Protein AF-A0A7S2T2B7-F1 (afdb_monomer_lite)

Secondary structure (DSSP, 8-state):
-------------------------------TT---TTGGGTPPEEEE-TTS-EEEEEE-PSSPPHHHHHHHHHHHHHHHHHTSS----S---HHHHHHHHTTSPPEEEEETTT--B--

Sequence (119 aa):
RGARQSATATGRTPQERSRGVGGTAMAYVVDLESRSHLVEHVLPLRGKLKTGQLVELSLLKKPFDMGDFQALHEIFEEIIEEGVSYPQQGPVTAEAFRVYYTSHDVFVLREASSRGILG

Radius of gyration: 26.9 Å; chains: 1; bounding box: 50×44×91 Å

pLDDT: mean 74.68, std 21.86, range [31.25, 96.69]

Structure (mmCIF, N/CA/C/O backbone):
data_AF-A0A7S2T2B7-F1
#
_entry.id   AF-A0A7S2T2B7-F1
#
loop_
_atom_site.group_PDB
_atom_site.id
_atom_site.type_symbol
_atom_site.label_atom_id
_atom_site.label_alt_id
_atom_site.label_comp_id
_atom_site.label_asym_id
_atom_site.label_entity_id
_atom_site.label_seq_id
_atom_site.pdbx_PDB_ins_code
_atom_site.Cartn_x
_atom_site.Cartn_y
_atom_site.Cartn_z
_atom_site.occupancy
_atom_site.B_iso_or_equiv
_atom_site.auth_seq_id
_atom_site.auth_comp_id
_atom_site.auth_asym_id
_atom_site.auth_atom_id
_atom_site.pdbx_PDB_model_num
ATOM 1 N N . ARG A 1 1 ? 3.461 -31.329 -71.860 1.00 38.09 1 ARG A N 1
ATOM 2 C CA . ARG A 1 1 ? 4.895 -31.060 -72.150 1.00 38.09 1 ARG A CA 1
ATOM 3 C C . ARG A 1 1 ? 5.342 -29.975 -71.175 1.00 38.09 1 ARG A C 1
ATOM 5 O O . ARG A 1 1 ? 4.742 -28.922 -71.220 1.00 38.09 1 ARG A O 1
ATOM 12 N N . GLY A 1 2 ? 6.271 -30.141 -70.246 1.00 35.78 2 GLY A N 1
ATOM 13 C CA . GLY A 1 2 ? 7.073 -31.285 -69.848 1.00 35.78 2 GLY A CA 1
ATOM 14 C C . GLY A 1 2 ? 7.508 -31.083 -68.393 1.00 35.78 2 GLY A C 1
ATOM 15 O O . GLY A 1 2 ? 7.651 -29.956 -67.929 1.00 35.78 2 GLY A O 1
ATOM 16 N N . ALA A 1 3 ? 7.679 -32.197 -67.693 1.00 36.81 3 ALA A N 1
ATOM 17 C CA . ALA A 1 3 ? 8.402 -32.268 -66.438 1.00 36.81 3 ALA A CA 1
ATOM 18 C C . ALA A 1 3 ? 9.897 -32.013 -66.680 1.00 36.81 3 ALA A C 1
ATOM 20 O O . ALA A 1 3 ? 10.422 -32.442 -67.710 1.00 36.81 3 ALA A O 1
ATOM 21 N N . ARG A 1 4 ? 10.588 -31.417 -65.704 1.00 36.25 4 ARG A N 1
ATOM 22 C CA . ARG A 1 4 ? 11.954 -31.821 -65.345 1.00 36.25 4 ARG A CA 1
ATOM 23 C C . ARG A 1 4 ? 12.317 -31.324 -63.950 1.00 36.25 4 ARG A C 1
ATOM 25 O O . ARG A 1 4 ? 12.459 -30.135 -63.697 1.00 36.25 4 ARG A O 1
ATOM 32 N N . GLN A 1 5 ? 12.421 -32.309 -63.069 1.00 38.34 5 GLN A N 1
ATOM 33 C CA . GLN A 1 5 ? 13.148 -32.279 -61.812 1.00 38.34 5 GLN A CA 1
ATOM 34 C C . GLN A 1 5 ? 14.645 -32.114 -62.102 1.00 38.34 5 GLN A C 1
ATOM 36 O O . GLN A 1 5 ? 15.135 -32.691 -63.073 1.00 38.34 5 GLN A O 1
ATOM 41 N N . SER A 1 6 ? 15.355 -31.428 -61.209 1.00 36.84 6 SER A N 1
ATOM 42 C CA . SER A 1 6 ? 16.807 -31.547 -61.062 1.00 36.84 6 SER A CA 1
ATOM 43 C C . SER A 1 6 ? 17.143 -31.416 -59.580 1.00 36.84 6 SER A C 1
ATOM 45 O O . SER A 1 6 ? 17.211 -30.314 -59.043 1.00 36.84 6 SER A O 1
ATOM 47 N N . ALA A 1 7 ? 17.312 -32.557 -58.919 1.00 34.94 7 ALA A N 1
ATOM 48 C CA . ALA A 1 7 ? 18.019 -32.660 -57.654 1.00 34.94 7 ALA A CA 1
ATOM 49 C C . ALA A 1 7 ? 19.450 -33.116 -57.960 1.00 34.94 7 ALA A C 1
ATOM 51 O O . ALA A 1 7 ? 19.633 -34.104 -58.668 1.00 34.94 7 ALA A O 1
ATOM 52 N N . THR A 1 8 ? 20.447 -32.438 -57.397 1.00 33.75 8 THR A N 1
ATOM 53 C CA . THR A 1 8 ? 21.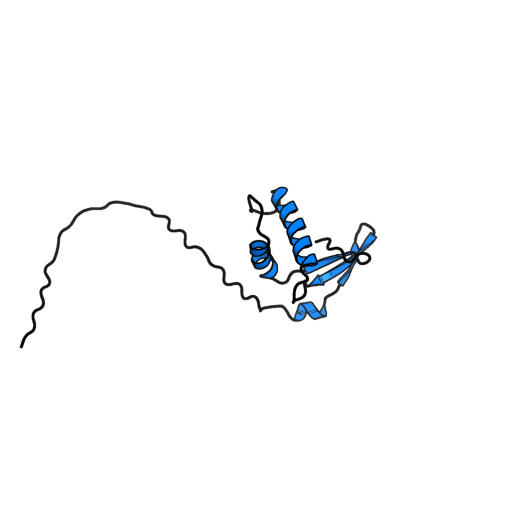794 -32.999 -57.224 1.00 33.75 8 THR A CA 1
ATOM 54 C C . THR A 1 8 ? 22.421 -32.423 -55.967 1.00 33.75 8 THR A C 1
ATOM 56 O O . THR A 1 8 ? 22.246 -31.252 -55.640 1.00 33.75 8 THR A O 1
ATOM 59 N N . ALA A 1 9 ? 23.081 -33.313 -55.240 1.00 33.59 9 ALA A N 1
ATOM 60 C CA . ALA A 1 9 ? 23.430 -33.203 -53.841 1.00 33.59 9 ALA A CA 1
ATOM 61 C C . ALA A 1 9 ? 24.873 -32.728 -53.600 1.00 33.59 9 ALA A C 1
ATOM 63 O O . ALA A 1 9 ? 25.739 -32.821 -54.466 1.00 33.59 9 ALA A O 1
ATOM 64 N N . THR A 1 10 ? 25.114 -32.413 -52.323 1.00 34.59 10 THR A N 1
ATOM 65 C CA . THR A 1 10 ? 26.364 -32.581 -51.553 1.00 34.59 10 THR A CA 1
ATOM 66 C C . THR A 1 10 ? 27.554 -31.655 -51.822 1.00 34.59 10 THR A C 1
ATOM 68 O O . THR A 1 10 ? 28.356 -31.875 -52.719 1.00 34.59 10 THR A O 1
ATOM 71 N N . GLY A 1 11 ? 27.772 -30.744 -50.867 1.00 31.25 11 GLY A N 1
ATOM 72 C CA . GLY A 1 11 ? 29.085 -30.234 -50.470 1.00 31.25 11 GLY A CA 1
ATOM 73 C C . GLY A 1 11 ? 29.129 -30.099 -48.943 1.00 31.25 11 GLY A C 1
ATOM 74 O O . GLY A 1 11 ? 28.341 -29.356 -48.368 1.00 31.25 11 GLY A O 1
ATOM 75 N N . ARG A 1 12 ? 29.987 -30.881 -48.277 1.00 38.00 12 ARG A N 1
ATOM 76 C CA . ARG A 1 12 ? 30.289 -30.790 -46.833 1.00 38.00 12 ARG A CA 1
ATOM 77 C C . ARG A 1 12 ? 31.245 -29.625 -46.572 1.00 38.00 12 ARG A C 1
ATOM 79 O O . ARG A 1 12 ? 32.172 -29.497 -47.357 1.00 38.00 12 ARG A O 1
ATOM 86 N N . THR A 1 13 ? 31.071 -28.925 -45.439 1.00 36.09 13 THR A N 1
ATOM 87 C CA . THR A 1 13 ? 32.064 -28.467 -44.415 1.00 36.09 13 THR A CA 1
ATOM 88 C C . THR A 1 13 ? 31.527 -27.224 -43.677 1.00 36.09 13 THR A C 1
ATOM 90 O O . THR A 1 13 ? 30.684 -26.537 -44.240 1.00 36.09 13 THR A O 1
ATOM 93 N N . PRO A 1 14 ? 32.075 -26.814 -42.518 1.00 41.44 14 PRO A N 1
ATOM 94 C CA . PRO A 1 14 ? 32.362 -27.559 -41.300 1.00 41.44 14 PRO A CA 1
ATOM 95 C C . PRO A 1 14 ? 31.639 -26.930 -40.084 1.00 41.44 14 PRO A C 1
ATOM 97 O O . PRO A 1 14 ? 30.973 -25.905 -40.154 1.00 41.44 14 PRO A O 1
ATOM 100 N N . GLN A 1 15 ? 31.781 -27.602 -38.951 1.00 43.69 15 GLN A N 1
ATOM 101 C CA . GLN A 1 15 ? 31.378 -27.192 -37.612 1.00 43.69 15 GLN A CA 1
ATOM 102 C C . GLN A 1 15 ? 31.935 -25.806 -37.228 1.00 43.69 15 GLN A C 1
ATOM 104 O O . GLN A 1 15 ? 33.148 -25.652 -37.145 1.00 43.69 15 GLN A O 1
ATOM 109 N N . GLU A 1 16 ? 31.072 -24.852 -36.868 1.00 38.81 16 GLU A N 1
ATOM 110 C CA . GLU A 1 16 ? 31.470 -23.750 -35.989 1.00 38.81 16 GLU A CA 1
ATOM 111 C C . GLU A 1 16 ? 30.370 -23.455 -34.967 1.00 38.81 16 GLU A C 1
ATOM 113 O O . GLU A 1 16 ? 29.189 -23.297 -35.275 1.00 38.81 16 GLU A O 1
ATOM 118 N N . ARG A 1 17 ? 30.777 -23.519 -33.701 1.00 44.59 17 ARG A N 1
ATOM 119 C CA . ARG A 1 17 ? 29.937 -23.354 -32.523 1.00 44.59 17 ARG A CA 1
ATOM 120 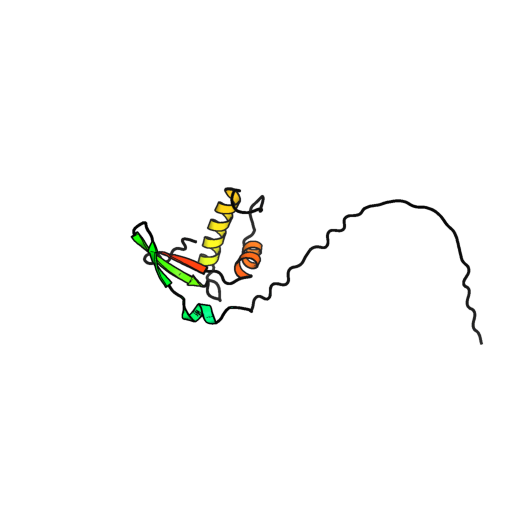C C . ARG A 1 17 ? 29.676 -21.868 -32.322 1.00 44.59 17 ARG A C 1
ATOM 122 O O . ARG A 1 17 ? 30.612 -21.122 -32.068 1.00 44.59 17 ARG A O 1
ATOM 129 N N . SER A 1 18 ? 28.416 -21.477 -32.247 1.00 38.81 18 SER A N 1
ATOM 130 C CA . SER A 1 18 ? 28.022 -20.248 -31.564 1.00 38.81 18 SER A CA 1
ATOM 131 C C . SER A 1 18 ? 26.834 -20.558 -30.663 1.00 38.81 18 SER A C 1
ATOM 133 O O . SER A 1 18 ? 25.688 -20.691 -31.080 1.00 38.81 18 SER A O 1
ATOM 135 N N . ARG A 1 19 ? 27.150 -20.742 -29.376 1.00 44.22 19 ARG A N 1
ATOM 136 C CA . ARG A 1 19 ? 26.180 -20.716 -28.281 1.00 44.22 19 ARG A CA 1
ATOM 137 C C . ARG A 1 19 ? 25.623 -19.293 -28.198 1.00 44.22 19 ARG A C 1
ATOM 139 O O . ARG A 1 19 ? 26.181 -18.458 -27.497 1.00 44.22 19 ARG A O 1
ATOM 146 N N . GLY A 1 20 ? 24.555 -19.019 -28.936 1.00 34.44 20 GLY A N 1
ATOM 147 C CA . GLY A 1 20 ? 23.704 -17.860 -28.701 1.00 34.44 20 GLY A CA 1
ATOM 148 C C . GLY A 1 20 ? 22.638 -18.249 -27.688 1.00 34.44 20 GLY A C 1
ATOM 149 O O . GLY A 1 20 ? 21.704 -18.970 -28.028 1.00 34.44 20 GLY A O 1
ATOM 150 N N . VAL A 1 21 ? 22.788 -17.814 -26.438 1.00 43.72 21 VAL A N 1
ATOM 151 C CA . VAL A 1 21 ? 21.715 -17.881 -25.438 1.00 43.72 21 VAL A CA 1
ATOM 152 C C . VAL A 1 21 ? 20.671 -16.841 -25.843 1.00 43.72 21 VAL A C 1
ATOM 154 O O . VAL A 1 21 ? 20.722 -15.689 -25.427 1.00 43.72 21 VAL A O 1
ATOM 157 N N . GLY A 1 22 ? 19.761 -17.233 -26.734 1.00 37.38 22 GLY A N 1
ATOM 158 C CA . GLY A 1 22 ? 18.551 -16.478 -27.029 1.00 37.38 22 GLY A CA 1
ATOM 159 C C . GLY A 1 22 ? 17.578 -16.673 -25.878 1.00 37.38 22 GLY A C 1
ATOM 160 O O . GLY A 1 22 ? 16.807 -17.629 -25.882 1.00 37.38 22 GLY A O 1
ATOM 161 N N . GLY A 1 23 ? 17.662 -15.814 -24.862 1.00 38.03 23 GLY A N 1
ATOM 162 C CA . GLY A 1 23 ? 16.674 -15.774 -23.792 1.00 38.03 23 GLY A CA 1
ATOM 163 C C . GLY A 1 23 ? 15.304 -15.460 -24.384 1.00 38.03 23 GLY A C 1
ATOM 164 O O . GLY A 1 23 ? 15.073 -14.357 -24.873 1.00 38.03 23 GLY A O 1
ATOM 165 N N . THR A 1 24 ? 14.398 -16.434 -24.369 1.00 46.97 24 THR A N 1
ATOM 166 C CA . THR A 1 24 ? 12.973 -16.207 -24.611 1.00 46.97 24 THR A CA 1
ATOM 167 C C . THR A 1 24 ? 12.464 -15.238 -23.551 1.00 46.97 24 THR A C 1
ATOM 169 O O . THR A 1 24 ? 12.436 -15.578 -22.368 1.00 46.97 24 THR A O 1
ATOM 172 N N . ALA A 1 25 ? 12.084 -14.028 -23.964 1.00 47.16 25 ALA A N 1
ATOM 173 C CA . ALA A 1 25 ? 11.339 -13.112 -23.115 1.00 47.16 25 ALA A CA 1
ATOM 174 C C . ALA A 1 25 ? 10.019 -13.797 -22.729 1.00 47.16 25 ALA A C 1
ATOM 176 O O . ALA A 1 25 ? 9.159 -14.035 -23.576 1.00 47.16 25 ALA A O 1
ATOM 177 N N . MET A 1 26 ? 9.892 -14.177 -21.459 1.00 43.69 26 MET A N 1
ATOM 178 C CA . MET A 1 26 ? 8.668 -14.754 -20.913 1.00 43.69 26 MET A CA 1
ATOM 179 C C . MET A 1 26 ? 7.663 -13.614 -20.740 1.00 43.69 26 MET A C 1
ATOM 181 O O . MET A 1 26 ? 7.726 -12.864 -19.769 1.00 43.69 26 MET A O 1
ATOM 185 N N . ALA A 1 27 ? 6.770 -13.439 -21.713 1.00 45.97 27 ALA A N 1
ATOM 186 C CA . ALA A 1 27 ? 5.622 -12.555 -21.565 1.00 45.97 27 ALA A CA 1
ATOM 187 C C . ALA A 1 27 ? 4.568 -13.290 -20.729 1.00 45.97 27 ALA A C 1
ATOM 189 O O . ALA A 1 27 ? 3.907 -14.207 -21.215 1.00 45.97 27 ALA A O 1
ATOM 190 N N . TYR A 1 28 ? 4.441 -12.928 -19.453 1.00 48.16 28 TYR A N 1
ATOM 191 C CA . TYR A 1 28 ? 3.350 -13.422 -18.621 1.00 48.16 28 TYR A CA 1
ATOM 192 C C . TYR A 1 28 ? 2.057 -12.743 -19.076 1.00 48.16 28 TYR A C 1
ATOM 194 O O . TYR A 1 28 ? 1.916 -11.527 -18.967 1.00 48.16 28 TYR A O 1
ATOM 202 N N . VAL A 1 29 ? 1.117 -13.528 -19.601 1.00 50.06 29 VAL A N 1
ATOM 203 C CA . VAL A 1 29 ? -0.263 -13.077 -19.789 1.00 50.06 29 VAL A CA 1
ATOM 204 C C . VAL A 1 29 ? -0.949 -13.249 -18.443 1.00 50.06 29 VAL A C 1
ATOM 206 O O . VAL A 1 29 ? -1.292 -14.363 -18.055 1.00 50.06 29 VAL A O 1
ATOM 209 N N . VAL A 1 30 ? -1.071 -12.155 -17.697 1.00 52.66 30 VAL A N 1
ATOM 210 C CA . VAL A 1 30 ? -1.878 -12.135 -16.479 1.00 52.66 30 VAL A CA 1
ATOM 211 C C . VAL A 1 30 ? -3.325 -11.937 -16.908 1.00 52.66 30 VAL A C 1
ATOM 213 O O . VAL A 1 30 ? -3.657 -10.923 -17.523 1.00 52.66 30 VAL A O 1
ATOM 216 N N . ASP A 1 31 ? -4.176 -12.906 -16.590 1.00 51.00 31 ASP A N 1
ATOM 217 C CA . ASP A 1 31 ? -5.619 -12.716 -16.653 1.00 51.00 31 ASP A CA 1
ATOM 218 C C . ASP A 1 31 ? -6.021 -11.690 -15.581 1.00 51.00 31 ASP A C 1
ATOM 220 O O . ASP A 1 31 ? -6.013 -11.967 -14.383 1.00 51.00 31 ASP A O 1
ATOM 224 N N . LEU A 1 32 ? -6.292 -10.459 -16.016 1.00 53.03 32 LEU A N 1
ATOM 225 C CA . LEU A 1 32 ? -6.599 -9.316 -15.148 1.00 53.03 32 LEU A CA 1
ATOM 226 C C . LEU A 1 32 ? -8.011 -9.381 -14.535 1.00 53.03 32 LEU A C 1
ATOM 228 O O . LEU A 1 32 ? -8.367 -8.493 -13.743 1.00 53.03 32 LEU A O 1
ATOM 232 N N . GLU A 1 33 ? -8.827 -10.368 -14.925 1.00 57.09 33 GLU A N 1
ATOM 233 C CA . GLU A 1 33 ? -10.260 -10.420 -14.615 1.00 57.09 33 GLU A CA 1
ATOM 234 C C . GLU A 1 33 ? -10.648 -11.483 -13.580 1.00 57.09 33 GLU A C 1
ATOM 236 O O . GLU A 1 33 ? -11.741 -11.398 -13.015 1.00 57.09 33 GLU A O 1
ATOM 241 N N . SER A 1 34 ? -9.771 -12.433 -13.242 1.00 57.09 34 SER A N 1
ATOM 242 C CA . SER A 1 34 ? -10.087 -13.461 -12.243 1.00 57.09 34 SER A CA 1
ATOM 243 C C . SER A 1 34 ? -9.958 -12.922 -10.807 1.00 57.09 34 SER A C 1
ATOM 245 O O . SER A 1 34 ? -8.980 -13.201 -10.112 1.00 57.09 34 SER A O 1
ATOM 247 N N . ARG A 1 35 ? -10.937 -12.133 -10.343 1.00 62.09 35 ARG A N 1
ATOM 248 C CA . ARG A 1 35 ? -11.041 -11.726 -8.929 1.00 62.09 35 ARG A CA 1
ATOM 249 C C . ARG A 1 35 ? -11.855 -12.721 -8.115 1.00 62.09 35 ARG A C 1
ATOM 251 O O . ARG A 1 35 ? -12.855 -13.268 -8.581 1.00 62.09 35 ARG A O 1
ATOM 258 N N . SER A 1 36 ? -11.461 -12.922 -6.861 1.00 64.38 36 SER A N 1
ATOM 259 C CA . SER A 1 36 ? -12.220 -13.778 -5.951 1.00 64.38 36 SER A CA 1
ATOM 260 C C . SER A 1 36 ? -13.450 -13.040 -5.412 1.00 64.38 36 SER A C 1
ATOM 262 O O . SER A 1 36 ? -13.351 -12.232 -4.490 1.00 64.38 36 SER A O 1
ATOM 264 N N . HIS A 1 37 ? -14.636 -13.367 -5.933 1.00 69.06 37 HIS A N 1
ATOM 265 C CA . HIS A 1 37 ? -15.920 -12.833 -5.445 1.00 69.06 37 HIS A CA 1
ATOM 266 C C . HIS A 1 37 ? -16.167 -13.086 -3.947 1.00 69.06 37 HIS A C 1
ATOM 268 O O . HIS A 1 37 ? -16.949 -12.389 -3.309 1.00 69.06 37 HIS A O 1
ATOM 274 N N . LEU A 1 38 ? -15.481 -14.067 -3.355 1.00 73.00 38 LEU A N 1
ATOM 275 C CA . LEU A 1 38 ? -15.604 -14.384 -1.932 1.00 73.00 38 LEU A CA 1
ATOM 276 C C . LEU A 1 38 ? -14.998 -13.300 -1.030 1.00 73.00 38 LEU A C 1
ATOM 278 O O . LEU A 1 38 ? -15.428 -13.139 0.111 1.00 73.00 38 LEU A O 1
ATOM 282 N N . VAL A 1 39 ? -14.013 -12.550 -1.531 1.00 77.50 39 VAL A N 1
ATOM 283 C CA . VAL A 1 39 ? -13.281 -11.545 -0.748 1.00 77.50 39 VAL A CA 1
ATOM 284 C C . VAL A 1 39 ? -14.161 -10.331 -0.432 1.00 77.50 39 VAL A C 1
ATOM 286 O O . VAL A 1 39 ? -14.040 -9.739 0.643 1.00 77.50 39 VAL A O 1
ATOM 289 N N . GLU A 1 40 ? -15.108 -10.005 -1.313 1.00 76.38 40 GLU A N 1
ATOM 290 C CA . GLU A 1 40 ? -16.047 -8.891 -1.130 1.00 76.38 40 GLU A CA 1
ATOM 291 C C . GLU A 1 40 ? -17.003 -9.100 0.053 1.00 76.38 40 GLU A C 1
ATOM 293 O O . GLU A 1 40 ? -17.489 -8.130 0.626 1.00 76.38 40 GLU A O 1
ATOM 298 N N . HIS A 1 41 ? -17.250 -10.348 0.461 1.00 83.00 41 HIS A N 1
ATOM 299 C CA . HIS A 1 41 ? -18.102 -10.656 1.614 1.00 83.00 41 HIS A CA 1
ATOM 300 C C . HIS A 1 41 ? -17.375 -10.559 2.960 1.00 83.00 41 HIS A C 1
ATOM 302 O O . HIS A 1 41 ? -18.025 -10.552 4.006 1.00 83.00 41 HIS A O 1
ATOM 308 N N . VAL A 1 42 ? -16.042 -10.509 2.947 1.00 86.38 42 VAL A N 1
ATOM 309 C CA . VAL A 1 42 ? -15.209 -10.479 4.160 1.00 86.38 42 VAL A CA 1
ATOM 310 C C . VAL A 1 42 ? -14.661 -9.076 4.426 1.00 86.38 42 VAL A C 1
ATOM 312 O O . VAL A 1 42 ? -14.420 -8.719 5.577 1.00 86.38 42 VAL A O 1
ATOM 315 N N . LEU A 1 43 ? -14.476 -8.270 3.380 1.00 90.56 43 LEU A N 1
ATOM 316 C CA . LEU A 1 43 ? -13.945 -6.912 3.471 1.00 90.56 43 LEU A CA 1
ATOM 317 C C . LEU A 1 43 ? -15.049 -5.841 3.373 1.00 90.56 43 LEU A C 1
ATOM 319 O O . LEU A 1 43 ? -16.057 -6.054 2.704 1.00 90.56 43 LEU A O 1
ATOM 323 N N . PRO A 1 44 ? -14.852 -4.651 3.975 1.00 92.44 44 PRO A N 1
ATOM 324 C CA . PRO A 1 44 ? -13.665 -4.232 4.720 1.00 92.44 44 PRO A CA 1
ATOM 325 C C . PRO A 1 44 ? -13.606 -4.804 6.144 1.00 92.44 44 PRO A C 1
ATOM 327 O O . PRO A 1 44 ? -14.623 -4.922 6.827 1.00 92.44 44 PRO A O 1
ATOM 330 N N . LEU A 1 45 ? -12.391 -5.085 6.620 1.00 94.19 45 LEU A N 1
ATOM 331 C CA . LEU A 1 45 ? -12.134 -5.459 8.012 1.00 94.19 45 LEU A CA 1
ATOM 332 C C . LEU A 1 45 ? -11.616 -4.252 8.786 1.00 94.19 45 LEU A C 1
ATOM 334 O O . LEU A 1 45 ? -10.646 -3.615 8.386 1.00 94.19 45 LEU A O 1
ATOM 338 N N . ARG A 1 46 ? -12.238 -3.959 9.927 1.00 95.31 46 ARG A N 1
ATOM 339 C CA . ARG A 1 46 ?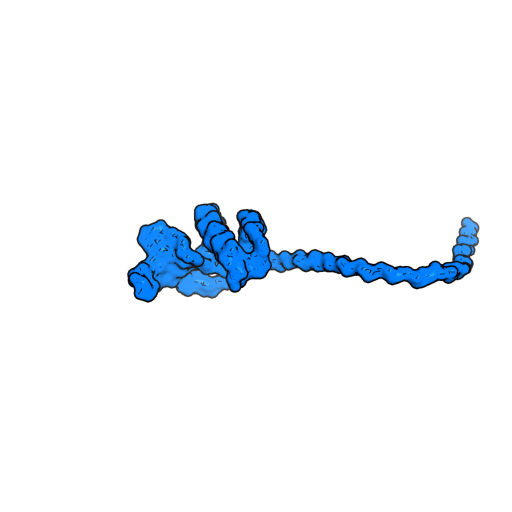 -11.824 -2.868 10.815 1.00 95.31 46 ARG A CA 1
ATOM 340 C C . ARG A 1 46 ? -11.159 -3.420 12.057 1.00 95.31 46 ARG A C 1
ATOM 342 O O . ARG A 1 46 ? -11.617 -4.411 12.624 1.00 95.31 46 ARG A O 1
ATOM 349 N N . GLY A 1 47 ? -10.104 -2.753 12.498 1.00 95.00 47 GLY A N 1
ATOM 350 C CA . GLY A 1 47 ? -9.338 -3.197 13.649 1.00 95.00 47 GLY A CA 1
ATOM 351 C C . GLY A 1 47 ? -8.542 -2.084 14.305 1.00 95.00 47 GLY A C 1
ATOM 352 O O . GLY A 1 47 ? -8.594 -0.917 13.916 1.00 95.00 47 GLY A O 1
ATOM 353 N N . LYS A 1 48 ? -7.800 -2.480 15.334 1.00 96.56 48 LYS A N 1
ATOM 354 C CA . LYS A 1 48 ? -6.883 -1.623 16.076 1.00 96.56 48 LYS A CA 1
ATOM 355 C C . LYS A 1 48 ? -5.500 -2.263 16.035 1.00 96.56 48 LYS A C 1
ATOM 357 O O . LYS A 1 48 ? -5.355 -3.426 16.410 1.00 96.56 48 LYS A O 1
ATOM 362 N N . LEU A 1 49 ? -4.499 -1.523 15.568 1.00 93.88 49 LEU A N 1
ATOM 363 C CA . LEU A 1 49 ? -3.105 -1.963 15.594 1.00 93.88 49 LEU A CA 1
ATOM 364 C C . LEU A 1 49 ? -2.596 -2.054 17.038 1.00 93.88 49 LEU A C 1
ATOM 366 O O . LEU A 1 49 ? -3.176 -1.476 17.959 1.00 93.88 49 LEU A O 1
ATOM 370 N N . LYS A 1 50 ? -1.456 -2.727 17.243 1.00 94.81 50 LYS A N 1
ATOM 371 C CA . LYS A 1 50 ? -0.798 -2.818 18.563 1.00 94.81 50 LYS A CA 1
ATOM 372 C C . LYS A 1 50 ? -0.436 -1.443 19.139 1.00 94.81 50 LYS A C 1
ATOM 374 O O . LYS A 1 50 ? -0.431 -1.273 20.351 1.00 94.81 50 LYS A O 1
ATOM 379 N N . THR A 1 51 ? -0.182 -0.467 18.267 1.00 93.19 51 THR A N 1
ATOM 380 C CA . THR A 1 51 ? 0.066 0.945 18.605 1.00 93.19 51 THR A CA 1
ATOM 381 C C . THR A 1 51 ? -1.182 1.675 19.103 1.00 93.19 51 THR A C 1
ATOM 383 O O . THR A 1 51 ? -1.095 2.767 19.651 1.00 93.19 51 THR A O 1
ATOM 386 N N . GLY A 1 52 ? -2.359 1.081 18.917 1.00 93.38 52 GLY A N 1
ATOM 387 C CA . GLY A 1 52 ? -3.648 1.656 19.257 1.00 93.38 52 GLY A CA 1
ATOM 388 C C . GLY A 1 52 ? -4.324 2.437 18.130 1.00 93.38 52 GLY A C 1
ATOM 389 O O . GLY A 1 52 ? -5.464 2.867 18.307 1.00 93.38 52 GLY A O 1
ATOM 390 N N . GLN A 1 53 ? -3.669 2.573 16.979 1.00 94.00 53 GLN A N 1
ATOM 391 C CA . GLN A 1 53 ? -4.222 3.214 15.789 1.00 94.00 53 GLN A CA 1
ATOM 392 C C . GLN A 1 53 ? -5.384 2.393 15.211 1.00 94.00 53 GLN A C 1
ATOM 394 O O . GLN A 1 53 ? -5.297 1.166 15.118 1.00 94.00 53 GLN A O 1
ATOM 399 N N . LEU A 1 54 ? -6.476 3.063 14.838 1.00 96.44 54 LEU A N 1
ATOM 400 C CA . LEU A 1 54 ? -7.623 2.431 14.184 1.00 96.44 54 LEU A CA 1
ATOM 401 C C . LEU A 1 54 ? -7.387 2.350 12.680 1.00 96.44 54 LEU A C 1
ATOM 403 O O . LEU A 1 54 ? -6.998 3.339 12.060 1.00 96.44 54 LEU A O 1
ATOM 407 N N . VAL A 1 55 ? -7.656 1.183 12.103 1.00 96.69 55 VAL A N 1
ATOM 408 C CA . VAL A 1 55 ? -7.371 0.896 10.695 1.00 96.69 55 VAL A CA 1
ATOM 409 C C . VAL A 1 55 ? -8.501 0.128 10.018 1.00 96.69 55 VAL A C 1
ATOM 411 O O . VAL A 1 55 ? -9.289 -0.563 10.672 1.00 96.69 55 VAL A O 1
ATOM 414 N N . GLU A 1 56 ? -8.553 0.238 8.696 1.00 95.62 56 GLU A N 1
ATOM 415 C CA . GLU A 1 56 ? -9.448 -0.510 7.817 1.00 95.62 56 GLU A CA 1
ATOM 416 C C . GLU A 1 56 ? -8.634 -1.214 6.724 1.00 95.62 56 GLU A C 1
ATOM 418 O O . GLU A 1 56 ? -7.917 -0.569 5.965 1.00 95.62 56 GLU A O 1
ATOM 423 N N . LEU A 1 57 ? -8.750 -2.538 6.641 1.00 94.44 57 LEU A N 1
ATOM 424 C CA . LEU A 1 57 ? -8.227 -3.353 5.550 1.00 94.44 57 LEU A CA 1
ATOM 425 C C . LEU A 1 57 ? -9.322 -3.510 4.492 1.00 94.44 57 LEU A C 1
ATOM 427 O O . LEU A 1 57 ? -10.445 -3.911 4.811 1.00 94.44 57 LEU A O 1
ATOM 431 N N . SER A 1 58 ? -9.007 -3.214 3.236 1.00 91.69 58 SER A N 1
ATOM 432 C CA . SER A 1 58 ? -9.952 -3.286 2.116 1.00 91.69 58 SER A CA 1
ATOM 433 C C . SER A 1 58 ? -9.251 -3.698 0.818 1.00 91.69 58 SER A C 1
ATOM 435 O O . SER A 1 58 ? -8.031 -3.827 0.798 1.00 91.69 58 SER A O 1
ATOM 437 N N . LEU A 1 59 ? -10.007 -3.931 -0.259 1.00 89.44 59 LEU A N 1
ATOM 438 C CA . LEU A 1 59 ? -9.436 -4.113 -1.598 1.00 89.44 59 LEU A CA 1
ATOM 439 C C . LEU A 1 59 ? -9.208 -2.767 -2.285 1.00 89.44 59 LEU A C 1
ATOM 441 O O . LEU A 1 59 ? -10.051 -1.870 -2.196 1.00 89.44 59 LEU A O 1
ATOM 445 N N . LEU A 1 60 ? -8.142 -2.679 -3.080 1.00 87.06 60 LEU A N 1
ATOM 446 C CA . LEU A 1 60 ? -7.959 -1.603 -4.046 1.00 87.06 60 LEU A CA 1
ATOM 447 C C . LEU A 1 60 ? -9.062 -1.683 -5.120 1.00 87.06 60 LEU A C 1
ATOM 449 O O . LEU A 1 60 ? -9.122 -2.610 -5.945 1.00 87.06 60 LEU A O 1
ATOM 453 N N . LYS A 1 61 ? -9.977 -0.710 -5.079 1.00 80.31 61 LYS A N 1
ATOM 454 C CA . LYS A 1 61 ? -11.170 -0.668 -5.935 1.00 80.31 61 LYS A CA 1
ATOM 455 C C . LYS A 1 61 ? -10.823 -0.238 -7.3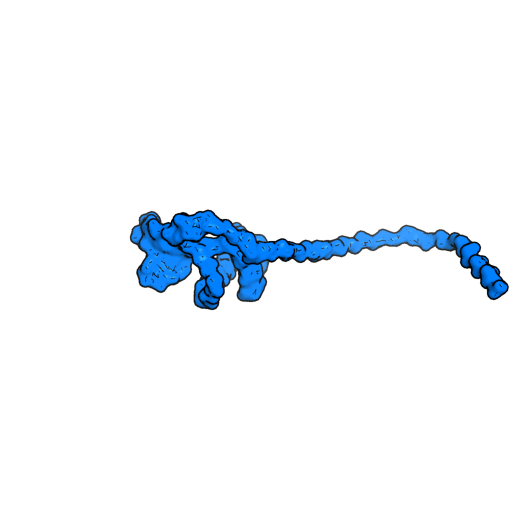60 1.00 80.31 61 LYS A C 1
ATOM 457 O O . LYS A 1 61 ? -9.923 0.565 -7.571 1.00 80.31 61 LYS A O 1
ATOM 462 N N . LYS A 1 62 ? -11.568 -0.780 -8.330 1.00 76.06 62 LYS A N 1
ATOM 463 C CA . LYS A 1 62 ? -11.588 -0.317 -9.726 1.00 76.06 62 LYS A CA 1
ATOM 464 C C . LYS A 1 62 ? -12.853 0.548 -9.937 1.00 76.06 62 LYS A C 1
ATOM 466 O O . LYS A 1 62 ? -13.904 0.152 -9.429 1.00 76.06 62 LYS A O 1
ATOM 471 N N . PRO A 1 63 ? -12.796 1.668 -10.683 1.00 76.81 63 PRO A N 1
ATOM 472 C CA . PRO A 1 63 ? -11.584 2.290 -11.219 1.00 76.81 63 PRO A CA 1
ATOM 473 C C . PRO A 1 63 ? -10.654 2.751 -10.089 1.00 76.81 63 PRO A C 1
ATOM 475 O O . PRO A 1 63 ? -11.121 3.087 -9.004 1.00 76.81 63 PRO A O 1
ATOM 478 N N . PHE A 1 64 ? -9.347 2.692 -10.339 1.00 76.75 64 PHE A N 1
ATOM 479 C CA . PHE A 1 64 ? -8.342 3.019 -9.332 1.00 76.75 64 PHE A CA 1
ATOM 480 C C . PHE A 1 64 ? -8.366 4.511 -9.005 1.00 76.75 64 PHE A C 1
ATOM 482 O O . PHE A 1 64 ? -8.428 5.342 -9.913 1.00 76.75 64 PHE A O 1
ATOM 489 N N . ASP A 1 65 ? -8.278 4.838 -7.717 1.00 84.75 65 ASP A N 1
ATOM 490 C CA . ASP A 1 65 ? -7.918 6.184 -7.288 1.00 84.75 65 ASP A CA 1
ATOM 491 C C . ASP A 1 65 ? -6.425 6.393 -7.582 1.00 84.75 65 ASP A C 1
ATOM 493 O O . ASP A 1 65 ? -5.574 5.607 -7.157 1.00 84.75 65 ASP A O 1
ATOM 497 N N . MET A 1 66 ? -6.1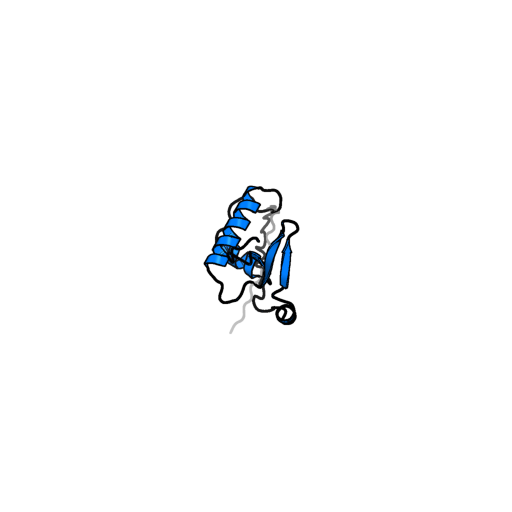05 7.430 -8.355 1.00 83.44 66 MET A N 1
ATOM 498 C CA . MET A 1 66 ? -4.723 7.730 -8.724 1.00 83.44 66 MET A CA 1
ATOM 499 C C . MET A 1 66 ? -3.880 8.166 -7.523 1.00 83.44 66 MET A C 1
ATOM 501 O O . MET A 1 66 ? -2.678 7.915 -7.530 1.00 83.44 66 MET A O 1
ATOM 505 N N . GLY A 1 67 ? -4.490 8.764 -6.493 1.00 87.25 67 GLY A N 1
ATOM 506 C CA . GLY A 1 67 ? -3.799 9.109 -5.251 1.00 87.25 67 GLY A CA 1
ATOM 507 C C . GLY A 1 67 ? -3.405 7.865 -4.459 1.00 87.25 67 GLY A C 1
ATOM 508 O O . GLY A 1 67 ? -2.272 7.763 -3.996 1.00 87.25 67 GLY A O 1
ATOM 509 N N . ASP A 1 68 ? -4.299 6.874 -4.391 1.00 87.88 68 ASP A N 1
ATOM 510 C CA . ASP A 1 68 ? -3.992 5.583 -3.768 1.00 87.88 68 ASP A CA 1
ATOM 511 C C . ASP A 1 68 ? -2.854 4.872 -4.507 1.00 87.88 68 ASP A C 1
ATOM 513 O O . ASP A 1 68 ? -1.945 4.310 -3.897 1.00 87.88 68 ASP A O 1
ATOM 517 N N . PHE A 1 69 ? -2.903 4.905 -5.838 1.00 88.81 69 PHE A N 1
ATOM 518 C CA . PHE A 1 69 ? -1.891 4.283 -6.676 1.00 88.81 69 PHE A CA 1
ATOM 519 C C . PHE A 1 69 ? -0.515 4.932 -6.502 1.00 88.81 69 PHE A C 1
ATOM 521 O O . PHE A 1 69 ? 0.486 4.228 -6.395 1.00 88.81 69 PHE A O 1
ATOM 528 N N . GLN A 1 70 ? -0.478 6.262 -6.442 1.00 90.94 70 GLN A N 1
ATOM 529 C CA . GLN A 1 70 ? 0.749 7.008 -6.213 1.00 90.94 70 GLN A CA 1
ATOM 530 C C . GLN A 1 70 ? 1.343 6.705 -4.831 1.00 90.94 70 GLN A C 1
ATOM 532 O O . GLN A 1 70 ? 2.520 6.376 -4.751 1.00 90.94 70 GLN A O 1
ATOM 537 N N . ALA A 1 71 ? 0.533 6.722 -3.769 1.00 91.50 7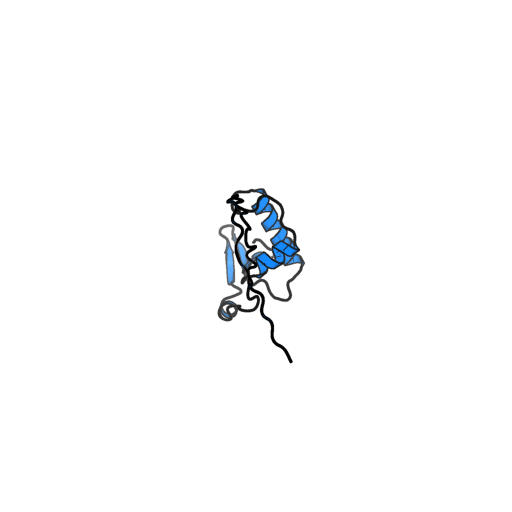1 ALA A N 1
ATOM 538 C CA . ALA A 1 71 ? 1.016 6.421 -2.420 1.00 91.50 71 ALA A CA 1
ATOM 539 C C . ALA A 1 71 ? 1.594 4.997 -2.311 1.00 91.50 71 ALA A C 1
ATOM 541 O O . ALA A 1 71 ? 2.627 4.783 -1.684 1.00 91.50 71 ALA A O 1
ATOM 542 N N . LEU A 1 72 ? 0.958 4.015 -2.958 1.00 92.88 72 LEU A N 1
ATOM 543 C CA . LEU A 1 72 ? 1.471 2.643 -3.005 1.00 92.88 72 LEU A CA 1
ATOM 544 C C . LEU A 1 72 ? 2.769 2.528 -3.813 1.00 92.88 72 LEU A C 1
ATOM 546 O O . LEU A 1 72 ? 3.631 1.724 -3.464 1.00 92.88 72 LEU A O 1
ATOM 550 N N . HIS A 1 73 ? 2.904 3.308 -4.888 1.00 93.31 73 HIS A N 1
ATOM 551 C CA . HIS A 1 73 ? 4.124 3.343 -5.692 1.00 93.31 73 HIS A CA 1
ATOM 552 C C . HIS A 1 73 ? 5.284 3.945 -4.894 1.00 93.31 73 HIS A C 1
ATOM 554 O O . HIS A 1 73 ? 6.353 3.348 -4.871 1.00 93.31 73 HIS A O 1
ATOM 560 N N . GLU A 1 74 ? 5.048 5.044 -4.177 1.00 93.50 74 GLU A N 1
ATOM 561 C CA . GLU A 1 74 ? 6.040 5.683 -3.300 1.00 93.50 74 GLU A CA 1
ATOM 562 C C . GLU A 1 74 ? 6.530 4.708 -2.214 1.00 93.50 74 GLU A C 1
ATOM 564 O O . GLU A 1 74 ? 7.731 4.469 -2.105 1.00 93.50 74 GLU A O 1
ATOM 569 N N . ILE A 1 75 ? 5.613 4.030 -1.507 1.00 92.81 75 ILE A N 1
ATOM 570 C CA . ILE A 1 75 ? 5.966 2.987 -0.522 1.00 92.81 75 ILE A CA 1
ATOM 571 C C . ILE A 1 75 ? 6.787 1.863 -1.172 1.00 92.81 75 ILE A C 1
ATOM 573 O O . ILE A 1 75 ? 7.740 1.346 -0.591 1.00 92.81 75 ILE A O 1
ATOM 577 N N . PHE A 1 76 ? 6.415 1.444 -2.382 1.00 92.56 76 PHE A N 1
ATOM 578 C CA . PHE A 1 76 ? 7.115 0.376 -3.086 1.00 92.56 76 PHE A CA 1
ATOM 579 C C . PHE A 1 76 ? 8.532 0.781 -3.515 1.00 92.56 76 PHE A C 1
ATOM 581 O O . PHE A 1 76 ? 9.446 -0.039 -3.424 1.00 92.56 76 PHE A O 1
ATOM 588 N N . GLU A 1 77 ? 8.727 2.023 -3.961 1.00 93.44 77 GLU A N 1
ATOM 589 C CA . GLU A 1 77 ? 10.051 2.556 -4.290 1.00 93.44 77 GLU A CA 1
ATOM 590 C C . GLU A 1 77 ? 10.947 2.630 -3.056 1.00 93.44 77 GLU A C 1
ATOM 592 O O . GLU A 1 77 ? 12.075 2.146 -3.127 1.00 93.44 77 GLU A O 1
ATOM 597 N N . GLU A 1 78 ? 10.432 3.103 -1.917 1.00 91.94 78 GLU A N 1
ATOM 598 C CA . GLU A 1 78 ? 11.177 3.114 -0.649 1.00 91.94 78 GLU A CA 1
ATOM 599 C C . GLU A 1 78 ? 11.678 1.706 -0.280 1.00 91.94 78 GLU A C 1
ATOM 601 O O . GLU A 1 78 ? 12.856 1.512 0.021 1.00 91.94 78 GLU A O 1
ATOM 606 N N . ILE A 1 79 ? 10.820 0.686 -0.396 1.00 91.12 79 ILE A N 1
ATOM 607 C CA . ILE A 1 79 ? 11.203 -0.705 -0.106 1.00 91.12 79 ILE A CA 1
ATOM 608 C C . ILE A 1 79 ? 12.269 -1.225 -1.092 1.00 91.12 79 ILE A C 1
ATOM 610 O O . ILE A 1 79 ? 13.141 -2.014 -0.709 1.00 91.12 79 ILE A O 1
ATOM 614 N N . ILE A 1 80 ? 12.200 -0.835 -2.369 1.00 91.62 80 ILE A N 1
ATOM 615 C CA . ILE A 1 80 ? 13.222 -1.199 -3.361 1.00 91.62 80 ILE A CA 1
ATOM 616 C C . ILE A 1 80 ? 14.553 -0.522 -3.031 1.00 91.62 80 ILE A C 1
ATOM 618 O O . ILE A 1 80 ? 15.592 -1.177 -3.117 1.00 91.62 80 ILE A O 1
ATOM 622 N N . GLU A 1 81 ? 14.534 0.753 -2.644 1.00 90.75 81 GLU A N 1
ATOM 623 C CA . GLU A 1 81 ? 15.735 1.500 -2.262 1.00 90.75 81 GLU A CA 1
ATOM 624 C C . GLU A 1 81 ? 16.421 0.904 -1.028 1.00 90.75 81 GLU A C 1
ATOM 626 O O . GLU A 1 81 ? 17.652 0.837 -0.988 1.00 90.75 81 GLU A O 1
ATOM 631 N N . GLU A 1 82 ? 15.654 0.393 -0.060 1.00 90.75 82 GLU A N 1
ATOM 632 C CA . GLU A 1 82 ? 16.209 -0.361 1.070 1.00 90.75 82 GLU A CA 1
ATOM 633 C C . GLU A 1 82 ? 16.957 -1.629 0.616 1.00 90.75 82 GLU A C 1
ATOM 635 O O . GLU A 1 82 ? 17.901 -2.064 1.278 1.00 90.75 82 GLU A O 1
ATOM 640 N N . GLY A 1 83 ? 16.557 -2.234 -0.509 1.00 87.06 83 GLY A N 1
ATOM 641 C CA . GLY A 1 83 ? 17.274 -3.340 -1.153 1.00 87.06 83 GLY A CA 1
ATOM 642 C C . GLY A 1 83 ? 17.251 -4.669 -0.387 1.00 87.06 83 GLY A C 1
ATOM 643 O O . GLY A 1 83 ? 18.040 -5.566 -0.686 1.00 87.06 83 GLY A O 1
ATOM 644 N N . VAL A 1 84 ? 16.369 -4.811 0.609 1.00 90.56 84 VAL A N 1
ATOM 645 C CA . VAL A 1 84 ? 16.332 -5.983 1.508 1.00 90.56 84 VAL A CA 1
ATOM 646 C C . VAL A 1 84 ? 15.230 -6.991 1.186 1.00 90.56 84 VAL A C 1
ATOM 648 O O . VAL A 1 84 ? 15.376 -8.171 1.507 1.00 90.56 84 VAL A O 1
ATOM 651 N N . SER A 1 85 ? 14.135 -6.550 0.557 1.00 87.94 85 SER A N 1
ATOM 652 C CA . SER A 1 85 ? 12.915 -7.363 0.402 1.00 87.94 85 SER A CA 1
ATOM 653 C C . SER A 1 85 ? 12.605 -7.761 -1.043 1.00 87.94 85 SER A C 1
ATOM 655 O O . SER A 1 85 ? 11.916 -8.755 -1.268 1.00 87.94 85 SER A O 1
ATOM 657 N N . TYR A 1 86 ? 13.108 -7.007 -2.022 1.00 87.88 86 TYR A N 1
ATOM 658 C CA . TYR A 1 86 ? 12.754 -7.149 -3.434 1.00 87.88 86 TYR A CA 1
ATOM 659 C C . TYR A 1 86 ? 14.002 -7.309 -4.316 1.00 87.88 86 TYR A C 1
ATOM 661 O O . TYR A 1 86 ? 15.029 -6.695 -4.038 1.00 87.88 86 TYR A O 1
ATOM 669 N N . PRO A 1 87 ? 13.952 -8.134 -5.383 1.00 89.06 87 PRO A N 1
ATOM 670 C CA . PRO A 1 87 ? 15.103 -8.376 -6.259 1.00 89.06 87 PRO A CA 1
ATOM 671 C C . PRO A 1 87 ? 15.434 -7.209 -7.206 1.00 89.06 87 PRO A C 1
ATOM 673 O O . PRO A 1 87 ? 16.492 -7.220 -7.843 1.00 89.06 87 PRO A O 1
ATOM 676 N N . GLN A 1 88 ? 14.527 -6.241 -7.349 1.00 88.38 88 GLN A N 1
ATOM 677 C CA . GLN A 1 88 ? 14.690 -5.054 -8.181 1.00 88.38 88 GLN A CA 1
ATOM 678 C C . GLN A 1 88 ? 15.943 -4.275 -7.754 1.00 88.38 88 GLN A C 1
ATOM 680 O O . GLN A 1 88 ? 16.158 -4.020 -6.579 1.00 88.38 88 GLN A O 1
ATOM 685 N N . GLN A 1 89 ? 16.775 -3.900 -8.728 1.00 83.69 89 GLN A N 1
ATOM 686 C CA . GLN A 1 89 ? 18.058 -3.215 -8.498 1.00 83.69 89 GLN A CA 1
ATOM 687 C C . GLN A 1 89 ? 17.970 -1.693 -8.714 1.00 83.69 89 GLN A C 1
ATOM 689 O O . GLN A 1 89 ? 18.992 -1.017 -8.802 1.00 83.69 89 GLN A O 1
ATOM 694 N N . GLY A 1 90 ? 16.763 -1.156 -8.891 1.00 84.00 90 GLY A N 1
ATOM 695 C CA . GLY A 1 90 ? 16.546 0.246 -9.225 1.00 84.00 90 GLY A CA 1
ATOM 696 C C . GLY A 1 90 ? 15.063 0.602 -9.331 1.00 84.00 90 GLY A C 1
ATOM 697 O O . GLY A 1 90 ? 14.215 -0.291 -9.232 1.00 84.00 90 GLY A O 1
ATOM 698 N N . PRO A 1 91 ? 14.757 1.893 -9.542 1.00 86.88 91 PRO A N 1
ATOM 699 C CA . PRO A 1 91 ? 13.397 2.413 -9.509 1.00 86.88 91 PRO A CA 1
ATOM 700 C C . PRO A 1 91 ? 12.514 1.776 -10.584 1.00 86.88 91 PRO A C 1
ATOM 702 O O . PRO A 1 91 ? 12.965 1.436 -11.684 1.00 86.88 91 PRO A O 1
ATOM 705 N N . VAL A 1 92 ? 11.231 1.631 -10.262 1.00 89.69 92 VAL A N 1
ATOM 706 C CA . VAL A 1 92 ? 10.218 1.040 -11.140 1.00 89.69 92 VAL A CA 1
ATOM 707 C C . VAL A 1 92 ? 9.307 2.156 -11.620 1.00 89.69 92 VAL A C 1
ATOM 709 O O . VAL A 1 92 ? 8.805 2.929 -10.822 1.00 89.69 92 VAL A O 1
ATOM 712 N N . THR A 1 93 ? 9.058 2.254 -12.925 1.00 91.19 93 THR A N 1
ATOM 713 C CA . THR A 1 93 ? 8.156 3.296 -13.436 1.00 91.19 93 THR A CA 1
ATOM 714 C C . THR A 1 93 ? 6.727 3.078 -12.936 1.00 91.19 93 THR A C 1
ATOM 716 O O . THR A 1 93 ? 6.290 1.938 -12.779 1.00 91.19 93 THR A O 1
ATOM 719 N N . ALA A 1 94 ? 5.952 4.156 -12.787 1.00 89.38 94 ALA A N 1
ATOM 720 C CA . ALA A 1 94 ? 4.549 4.071 -12.371 1.00 89.38 94 ALA A CA 1
ATOM 721 C C . ALA A 1 94 ? 3.714 3.128 -13.264 1.00 89.38 94 ALA A C 1
ATOM 723 O O . ALA A 1 94 ? 2.825 2.426 -12.788 1.00 89.38 94 ALA A O 1
ATOM 724 N N . GLU A 1 95 ? 4.012 3.060 -14.566 1.00 89.06 95 GLU A N 1
ATOM 725 C CA . GLU A 1 95 ? 3.338 2.139 -15.488 1.00 89.06 95 GLU A CA 1
ATOM 726 C C . GLU A 1 95 ? 3.700 0.672 -15.221 1.00 89.06 95 GLU A C 1
ATOM 728 O O . GLU A 1 95 ? 2.807 -0.176 -15.149 1.00 89.06 95 GLU A O 1
ATOM 733 N N . ALA A 1 96 ? 4.989 0.372 -15.036 1.00 88.69 96 ALA A N 1
ATOM 734 C CA . ALA A 1 96 ? 5.447 -0.976 -14.716 1.00 88.69 96 ALA A CA 1
ATOM 735 C C . ALA A 1 96 ? 4.916 -1.425 -13.349 1.00 88.69 96 ALA A C 1
ATOM 737 O O . ALA A 1 96 ? 4.421 -2.547 -13.221 1.00 88.69 96 ALA A O 1
ATOM 738 N N . PHE A 1 97 ? 4.929 -0.522 -12.364 1.00 90.75 97 PHE A N 1
ATOM 739 C CA . PHE A 1 97 ? 4.302 -0.736 -11.067 1.00 90.75 97 PHE A CA 1
ATOM 740 C C . PHE A 1 97 ? 2.810 -1.029 -11.234 1.00 90.75 97 PHE A C 1
ATOM 742 O O . PHE A 1 97 ? 2.311 -1.977 -10.643 1.00 90.75 97 PHE A O 1
ATOM 749 N N . ARG A 1 98 ? 2.096 -0.318 -12.115 1.00 88.12 98 ARG A N 1
ATOM 750 C CA . ARG A 1 98 ? 0.651 -0.524 -12.300 1.00 88.12 98 ARG A CA 1
ATOM 751 C C . ARG A 1 98 ? 0.350 -1.913 -12.804 1.00 88.12 98 ARG A C 1
ATOM 753 O O . ARG A 1 98 ? -0.504 -2.594 -12.243 1.00 88.12 98 ARG A O 1
ATOM 760 N N . VAL A 1 99 ? 1.044 -2.327 -13.856 1.00 86.94 99 VAL A N 1
ATOM 761 C CA . VAL A 1 99 ? 0.859 -3.654 -14.447 1.00 86.94 99 VAL A CA 1
ATOM 762 C C . VAL A 1 99 ? 1.215 -4.739 -13.433 1.00 86.94 99 VAL A C 1
ATOM 764 O O . VAL A 1 99 ? 0.447 -5.680 -13.252 1.00 86.94 99 VAL A O 1
ATOM 767 N N . TYR A 1 100 ? 2.338 -4.582 -12.733 1.00 85.75 100 TYR A N 1
ATOM 768 C CA . TYR A 1 100 ? 2.789 -5.537 -11.729 1.00 85.75 100 TYR A CA 1
ATOM 769 C C . TYR A 1 100 ? 1.826 -5.624 -10.542 1.00 85.75 100 TYR A C 1
ATOM 771 O O . TYR A 1 100 ? 1.330 -6.700 -10.224 1.00 85.75 100 TYR A O 1
ATOM 779 N N . TYR A 1 101 ? 1.513 -4.499 -9.913 1.00 84.69 101 TYR A N 1
ATOM 780 C CA . TYR A 1 101 ? 0.769 -4.458 -8.661 1.00 84.69 101 TYR A CA 1
ATOM 781 C C . TYR A 1 101 ? -0.704 -4.824 -8.861 1.00 84.69 101 TYR A C 1
ATOM 783 O O . TYR A 1 101 ? -1.291 -5.519 -8.042 1.00 84.69 101 TYR A O 1
ATOM 791 N N . THR A 1 102 ? -1.300 -4.440 -9.994 1.00 83.12 102 THR A N 1
ATOM 792 C CA . THR A 1 102 ? -2.723 -4.711 -10.282 1.00 83.12 102 THR A CA 1
ATOM 793 C C . THR A 1 102 ? -2.979 -6.035 -10.999 1.00 83.12 102 THR A C 1
ATOM 795 O O . THR A 1 102 ? -4.127 -6.340 -11.328 1.00 83.12 102 THR A O 1
ATOM 798 N N . SER A 1 103 ? -1.930 -6.838 -11.205 1.00 83.88 103 SER A N 1
ATOM 799 C CA . SER A 1 103 ? -2.044 -8.204 -11.724 1.00 83.88 103 SER A CA 1
ATOM 800 C C . SER A 1 103 ? -2.745 -9.170 -10.755 1.00 83.88 103 SER A C 1
ATOM 802 O O . SER A 1 103 ? -3.131 -10.260 -11.162 1.00 83.88 103 SER A O 1
ATOM 804 N N . HIS A 1 104 ? -2.930 -8.774 -9.490 1.00 82.94 104 HIS A N 1
ATOM 805 C CA . HIS A 1 104 ? -3.560 -9.571 -8.437 1.00 82.94 104 HIS A CA 1
ATOM 806 C C . HIS A 1 104 ? -4.590 -8.744 -7.646 1.00 82.94 104 HIS A C 1
ATOM 808 O O . HIS A 1 104 ? -4.732 -7.530 -7.831 1.00 82.94 104 HIS A O 1
ATOM 814 N N . ASP A 1 105 ? -5.309 -9.404 -6.736 1.00 85.12 105 ASP A N 1
ATOM 815 C CA . ASP A 1 105 ? -6.093 -8.715 -5.714 1.00 85.12 105 ASP A CA 1
ATOM 816 C C . ASP A 1 105 ? -5.156 -8.002 -4.733 1.00 85.12 105 ASP A C 1
ATOM 818 O O . ASP A 1 105 ? -4.354 -8.623 -4.037 1.00 85.12 105 ASP A O 1
ATOM 822 N N . VAL A 1 106 ? -5.268 -6.676 -4.698 1.00 87.88 106 VAL A N 1
ATOM 823 C CA . VAL A 1 106 ? -4.459 -5.813 -3.840 1.00 87.88 106 VAL A CA 1
ATOM 824 C C . VAL A 1 106 ? -5.269 -5.454 -2.611 1.00 87.88 106 VAL A C 1
ATOM 826 O O . VAL A 1 106 ? -6.319 -4.812 -2.715 1.00 87.88 106 VAL A O 1
ATOM 829 N N . PHE A 1 107 ? -4.760 -5.844 -1.452 1.00 91.19 107 PHE A N 1
ATOM 830 C CA . PHE A 1 107 ? -5.271 -5.395 -0.169 1.00 91.19 107 PHE A CA 1
ATOM 831 C C . PHE A 1 107 ? -4.558 -4.121 0.234 1.00 91.19 107 PHE A C 1
ATOM 833 O O . PHE A 1 107 ? -3.366 -3.981 -0.008 1.00 91.19 107 PHE A O 1
ATOM 840 N N . VAL A 1 108 ? -5.293 -3.210 0.852 1.00 92.12 108 VAL A N 1
ATOM 841 C CA . VAL A 1 108 ? -4.735 -1.948 1.301 1.00 92.12 108 VAL A CA 1
ATOM 842 C C . VAL A 1 108 ? -5.278 -1.615 2.680 1.00 92.12 108 VAL A C 1
ATOM 844 O O . VAL A 1 108 ? -6.491 -1.683 2.927 1.00 92.12 108 VAL A O 1
ATOM 847 N N . LEU A 1 109 ? -4.369 -1.245 3.570 1.00 94.44 109 LEU A N 1
ATOM 848 C CA . LEU A 1 109 ? -4.636 -0.840 4.935 1.00 94.44 109 LEU A CA 1
ATOM 849 C C . LEU A 1 109 ? -4.682 0.688 5.012 1.00 94.44 109 LEU A C 1
ATOM 851 O O . LEU A 1 109 ? -3.722 1.376 4.668 1.00 94.44 109 LEU A O 1
ATOM 855 N N . ARG A 1 110 ? -5.807 1.234 5.477 1.00 94.31 110 ARG A N 1
ATOM 856 C CA . ARG A 1 110 ? -5.975 2.675 5.705 1.00 94.31 110 ARG A CA 1
ATOM 857 C C . ARG A 1 110 ? -6.039 2.986 7.174 1.00 94.31 110 ARG A C 1
ATOM 859 O O . ARG A 1 110 ? -6.664 2.256 7.943 1.00 94.31 110 ARG A O 1
ATOM 866 N N . GLU A 1 111 ? -5.491 4.130 7.540 1.00 93.94 111 GLU A N 1
ATOM 867 C CA . GLU A 1 111 ? -5.826 4.748 8.811 1.00 93.94 111 GLU A CA 1
ATOM 868 C C . GLU A 1 111 ? -7.292 5.215 8.799 1.00 93.94 111 GLU A C 1
ATOM 870 O O . GLU A 1 111 ? -7.750 5.872 7.864 1.00 93.94 111 GLU A O 1
ATOM 875 N N . ALA A 1 112 ? -8.049 4.906 9.853 1.00 88.19 112 ALA A N 1
ATOM 876 C CA . ALA A 1 112 ? -9.478 5.211 9.904 1.00 88.19 112 ALA A CA 1
ATOM 877 C C . ALA A 1 112 ? -9.794 6.722 9.965 1.00 88.19 112 ALA A C 1
ATOM 879 O O . ALA A 1 112 ? -10.868 7.133 9.529 1.00 88.19 112 ALA A O 1
ATOM 880 N N . SER A 1 113 ? -8.889 7.541 10.513 1.00 84.44 113 SER A N 1
ATOM 881 C CA . SER A 1 113 ? -9.072 8.991 10.697 1.00 84.44 113 SER A CA 1
ATOM 882 C C . SER A 1 113 ? -8.737 9.802 9.446 1.00 84.44 113 SER A C 1
ATOM 884 O O . SER A 1 113 ? -9.519 10.665 9.057 1.00 84.44 113 SER A O 1
ATOM 886 N N . SER A 1 114 ? -7.587 9.536 8.822 1.00 84.62 114 SER A N 1
ATOM 887 C CA . SER A 1 114 ? -7.085 10.290 7.665 1.00 84.62 114 SER A CA 1
ATOM 888 C C . SER A 1 114 ? -7.431 9.646 6.323 1.00 84.62 114 SER A C 1
ATOM 890 O O . SER A 1 114 ? -7.380 10.314 5.294 1.00 84.62 114 SER A O 1
ATOM 892 N N . ARG A 1 115 ? -7.781 8.351 6.330 1.00 81.69 115 ARG A N 1
ATOM 893 C CA . ARG A 1 115 ? -7.843 7.479 5.146 1.00 81.69 115 ARG A CA 1
ATOM 894 C C . ARG A 1 115 ? -6.523 7.359 4.379 1.00 81.69 115 ARG A C 1
ATOM 896 O O . ARG A 1 115 ? -6.537 6.825 3.274 1.00 81.69 115 ARG A O 1
ATOM 903 N N . GLY A 1 116 ? -5.404 7.792 4.963 1.00 87.56 116 GLY A N 1
ATOM 904 C CA . GLY A 1 116 ? -4.078 7.593 4.388 1.00 87.56 116 GLY A CA 1
ATOM 905 C C . GLY A 1 116 ? -3.738 6.107 4.277 1.00 87.56 116 GLY A C 1
ATOM 906 O O . GLY A 1 116 ? -4.090 5.321 5.165 1.00 87.56 116 GLY A O 1
ATOM 907 N N . ILE A 1 117 ? -3.079 5.731 3.179 1.00 90.12 117 ILE A N 1
ATOM 908 C CA . ILE A 1 117 ? -2.556 4.379 2.976 1.00 90.12 117 ILE A CA 1
ATOM 909 C C . ILE A 1 117 ? -1.355 4.178 3.893 1.00 90.12 117 ILE A C 1
ATOM 911 O O . ILE A 1 117 ? -0.441 4.996 3.922 1.00 90.12 117 ILE A O 1
ATOM 915 N N . LEU A 1 118 ? -1.386 3.079 4.641 1.00 90.00 118 LEU A N 1
ATOM 916 C CA . LEU A 1 118 ? -0.278 2.636 5.485 1.00 90.00 118 LEU A CA 1
ATOM 917 C C . LEU A 1 118 ? 0.526 1.504 4.830 1.00 90.00 118 LEU A C 1
ATOM 919 O O . LEU A 1 118 ? 1.645 1.237 5.257 1.00 90.00 118 LEU A O 1
ATOM 923 N N . GLY A 1 119 ? -0.065 0.826 3.843 1.00 83.25 119 GLY A N 1
ATOM 924 C CA . GLY A 1 119 ? 0.506 -0.296 3.099 1.00 83.25 119 GLY A CA 1
ATOM 925 C C . GLY A 1 119 ? -0.561 -1.190 2.494 1.00 83.25 119 GLY A C 1
ATOM 926 O O . GLY A 1 119 ? -1.767 -0.922 2.719 1.00 83.25 119 GLY A O 1
#

Organism: NCBI:txid1764295

Foldseek 3Di:
DDDDDDDDDDDDDDDDDDPDPPDDPPDDPQPLPPDDPVQVVVDFDWDADPVRFTKTKHWQDPVGDVVLLVLVLVVVQVVVVVVPPDPDVHHDDSVRSCCVQSSYTDIFMAGPPPRDTPD